Protein AF-A0A3B9PMI1-F1 (afdb_monomer)

pLDDT: mean 77.05, std 22.4, range [35.44, 96.44]

Sequence (73 aa):
MTKTSNAATLATLLAALPFAGSVHAEDSPFTANVGLVSDYAYRGYSQTDERPALQGGFDYAHESGLYAGVWGS

Secondary structure (DSSP, 8-state):
-----TTSSSTTSSTT----------S-SEEEEEEEES--EETTEESSTTS-EEEEEEEEE-TTS-EEEEEE-

Structure (mmCIF, N/CA/C/O backbone):
data_AF-A0A3B9PMI1-F1
#
_entry.id   AF-A0A3B9PMI1-F1
#
loop_
_atom_site.group_PDB
_atom_site.id
_atom_site.type_symbol
_atom_site.label_atom_id
_atom_site.label_alt_id
_atom_site.label_comp_id
_atom_site.label_asym_id
_a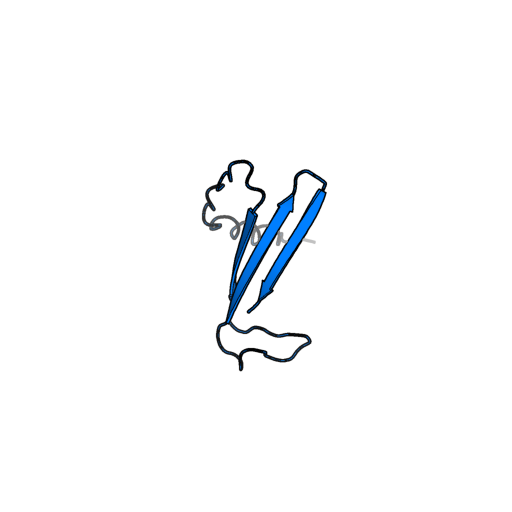tom_site.label_entity_id
_atom_site.label_seq_id
_atom_site.pdbx_PDB_ins_code
_atom_site.Cartn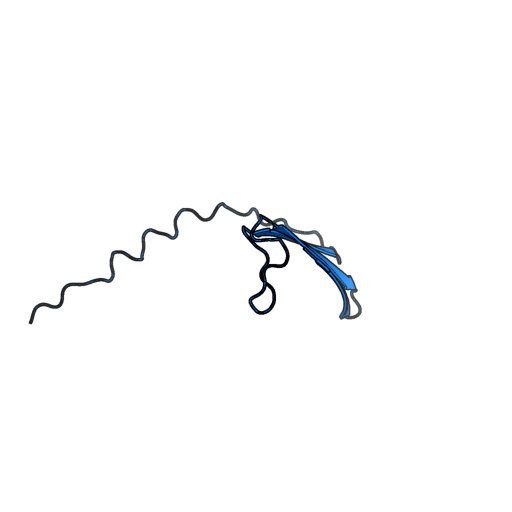_x
_atom_site.Cartn_y
_atom_site.Cartn_z
_atom_site.occupancy
_atom_site.B_iso_or_equiv
_atom_site.auth_seq_id
_atom_site.auth_comp_id
_atom_site.auth_asym_id
_atom_site.auth_atom_id
_atom_site.pdbx_PDB_model_num
ATOM 1 N N . MET A 1 1 ? -51.449 12.442 -19.289 1.00 38.78 1 MET A N 1
ATOM 2 C CA . MET A 1 1 ? -50.166 11.721 -19.130 1.00 38.78 1 MET A CA 1
ATOM 3 C C . MET A 1 1 ? -49.033 12.721 -19.305 1.00 38.78 1 MET A C 1
ATOM 5 O O . MET A 1 1 ? -48.602 12.962 -20.420 1.00 38.78 1 MET A O 1
ATOM 9 N N . THR A 1 2 ? -48.605 13.359 -18.221 1.00 35.44 2 THR A N 1
ATOM 10 C CA . THR A 1 2 ? -47.496 14.325 -18.194 1.00 35.44 2 THR A CA 1
ATOM 11 C C . THR A 1 2 ? -46.379 13.708 -17.362 1.00 35.44 2 THR A C 1
ATOM 13 O O . THR A 1 2 ? -46.556 13.442 -16.178 1.00 35.44 2 THR A O 1
ATOM 16 N N . LYS A 1 3 ? -45.260 13.378 -18.010 1.00 37.47 3 LYS A N 1
ATOM 17 C CA . LYS A 1 3 ? -44.115 12.697 -17.400 1.00 37.47 3 LYS A CA 1
ATOM 18 C C . LYS A 1 3 ? -43.071 13.768 -17.083 1.00 37.47 3 LYS A C 1
ATOM 20 O O . LYS A 1 3 ? -42.440 14.291 -17.993 1.00 37.47 3 LYS A O 1
ATOM 25 N N . THR A 1 4 ? -42.981 14.165 -15.818 1.00 41.34 4 THR A N 1
ATOM 26 C CA . THR A 1 4 ? -42.029 15.173 -15.335 1.00 41.34 4 THR A CA 1
ATOM 27 C C . THR A 1 4 ? -40.620 14.589 -15.237 1.00 41.34 4 THR A C 1
ATOM 29 O O . THR A 1 4 ? -40.411 13.480 -14.746 1.00 41.34 4 THR A O 1
ATOM 32 N N . SER A 1 5 ? -39.668 15.347 -15.767 1.00 42.41 5 SER A N 1
ATOM 33 C CA . SER A 1 5 ? -38.291 14.975 -16.076 1.00 42.41 5 SER A CA 1
ATOM 34 C C . SER A 1 5 ? -37.375 15.047 -14.845 1.00 42.41 5 SER A C 1
ATOM 36 O O . SER A 1 5 ? -36.976 16.131 -14.438 1.00 42.41 5 SER A O 1
ATOM 38 N N . ASN A 1 6 ? -36.968 13.899 -14.297 1.00 46.12 6 ASN A N 1
ATOM 39 C CA . ASN A 1 6 ? -35.986 13.790 -13.198 1.00 46.12 6 ASN A CA 1
ATOM 40 C C . ASN A 1 6 ? -34.514 13.795 -13.671 1.00 46.12 6 ASN A C 1
ATOM 42 O O . ASN A 1 6 ? -33.629 13.328 -12.962 1.00 46.12 6 ASN A O 1
ATOM 46 N N . ALA A 1 7 ? -34.226 14.281 -14.880 1.00 43.53 7 ALA A N 1
ATOM 47 C CA . ALA A 1 7 ? -32.882 14.196 -15.462 1.00 43.53 7 ALA A CA 1
ATOM 48 C C . ALA A 1 7 ? -31.952 15.361 -15.067 1.00 43.53 7 ALA A C 1
ATOM 50 O O . ALA A 1 7 ? -30.746 15.274 -15.270 1.00 43.53 7 ALA A O 1
ATOM 51 N N . ALA A 1 8 ? -32.488 16.451 -14.508 1.00 43.19 8 ALA A N 1
ATOM 52 C CA . ALA A 1 8 ? -31.727 17.689 -14.320 1.00 43.19 8 ALA A CA 1
ATOM 53 C C . ALA A 1 8 ? -30.912 17.756 -13.013 1.00 43.19 8 ALA A C 1
ATOM 55 O O . ALA A 1 8 ? -30.020 18.591 -12.905 1.00 43.19 8 ALA A O 1
ATOM 56 N N . THR A 1 9 ? -31.170 16.891 -12.027 1.00 44.72 9 THR A N 1
ATOM 57 C CA . THR A 1 9 ? -30.567 17.035 -10.685 1.00 44.72 9 THR A CA 1
ATOM 58 C C . THR A 1 9 ? -29.231 16.301 -10.517 1.00 44.72 9 THR A C 1
ATOM 60 O O . THR A 1 9 ? -28.510 16.568 -9.563 1.00 44.72 9 THR A O 1
ATOM 63 N N . LEU A 1 10 ? -28.858 15.400 -11.435 1.00 43.97 10 LEU A N 1
ATOM 64 C CA . LEU A 1 10 ? -27.617 14.617 -11.314 1.00 43.97 10 LEU A CA 1
ATOM 65 C C . LEU A 1 10 ? -26.389 15.296 -11.954 1.00 43.97 10 LEU A C 1
ATOM 67 O O . LEU A 1 10 ? -25.271 14.817 -11.798 1.00 43.97 10 LEU A O 1
ATOM 71 N N . ALA A 1 11 ? -26.580 16.407 -12.672 1.00 45.31 11 ALA A N 1
ATOM 72 C CA . ALA A 1 11 ? -25.530 17.039 -13.474 1.00 45.31 11 ALA A CA 1
ATOM 73 C C . ALA A 1 11 ? -24.611 17.998 -12.688 1.00 45.31 11 ALA A C 1
ATOM 75 O O . ALA A 1 11 ? -23.575 18.408 -13.204 1.00 45.31 11 ALA A O 1
ATOM 76 N N . THR A 1 12 ? -24.950 18.359 -11.446 1.00 50.72 12 THR A N 1
ATOM 77 C CA . THR A 1 12 ? -24.271 19.455 -10.726 1.00 50.72 12 THR A CA 1
ATOM 78 C C . THR A 1 12 ? -23.144 19.021 -9.780 1.00 50.72 12 THR A C 1
ATOM 80 O O . THR A 1 12 ? -22.496 19.884 -9.197 1.00 50.72 12 THR A O 1
ATOM 83 N N . LEU A 1 13 ? -22.859 17.720 -9.624 1.00 48.56 13 LEU A N 1
ATOM 84 C CA . LEU A 1 13 ? -21.829 17.242 -8.678 1.00 48.56 13 LEU A CA 1
ATOM 85 C C . LEU A 1 13 ? -20.438 17.014 -9.304 1.00 48.56 13 LEU A C 1
ATOM 87 O O . LEU A 1 13 ? -19.517 16.593 -8.614 1.00 48.56 13 LEU A O 1
ATOM 91 N N . LEU A 1 14 ? -20.242 17.304 -10.594 1.00 50.03 14 LEU A N 1
ATOM 92 C CA . LEU A 1 14 ? -18.961 17.035 -11.268 1.00 50.03 14 LEU A CA 1
ATOM 93 C C . LEU A 1 14 ? -17.951 18.200 -11.205 1.00 50.03 14 LEU A C 1
ATOM 95 O O . LEU A 1 14 ? -16.842 18.078 -11.714 1.00 50.03 14 LEU A O 1
ATOM 99 N N . ALA A 1 15 ? -18.311 19.334 -10.593 1.00 49.91 15 ALA A N 1
ATOM 100 C CA . ALA A 1 15 ? -17.539 20.580 -10.684 1.00 49.91 15 ALA A CA 1
ATOM 101 C C . ALA A 1 15 ? -16.475 20.791 -9.584 1.00 49.91 15 ALA A C 1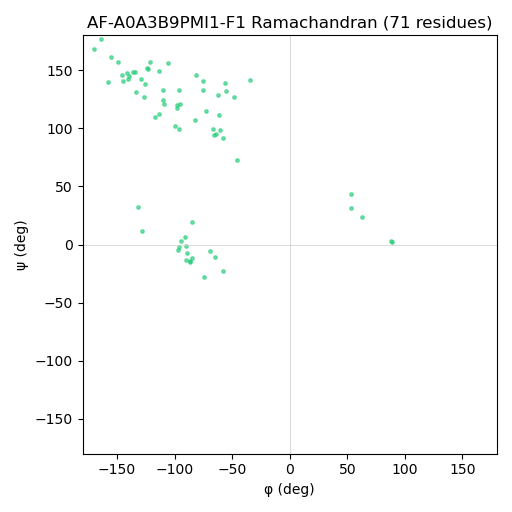
ATOM 103 O O . ALA A 1 15 ? -15.879 21.862 -9.525 1.00 49.91 15 ALA A O 1
ATOM 104 N N . ALA A 1 16 ? -16.223 19.808 -8.714 1.00 50.38 16 ALA A N 1
AT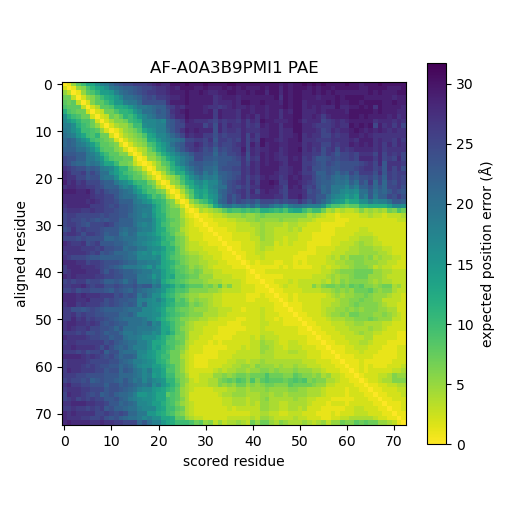OM 105 C CA . ALA A 1 16 ? -15.284 19.953 -7.593 1.00 50.38 16 ALA A CA 1
ATOM 106 C C . ALA A 1 16 ? -14.289 18.788 -7.466 1.00 50.38 16 ALA A C 1
ATOM 108 O O . ALA A 1 16 ? -13.881 18.439 -6.360 1.00 50.38 16 ALA A O 1
ATOM 109 N N . LEU A 1 17 ? -13.883 18.179 -8.583 1.00 55.94 17 LEU A N 1
ATOM 110 C CA . LEU A 1 17 ? -12.684 17.343 -8.569 1.00 55.94 17 LEU A CA 1
ATOM 111 C C . LEU A 1 17 ? -11.478 18.289 -8.476 1.00 55.94 17 LEU A C 1
ATOM 113 O O . LEU A 1 17 ? -11.285 19.084 -9.402 1.00 55.94 17 LEU A O 1
ATOM 117 N N . PRO A 1 18 ? -10.689 18.27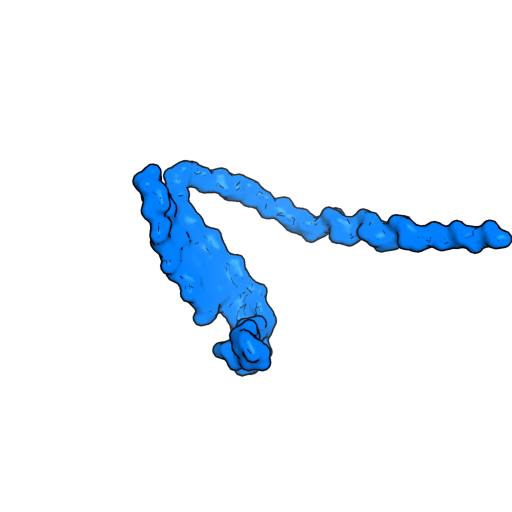5 -7.382 1.00 54.75 18 PRO A N 1
ATOM 118 C CA . PRO A 1 18 ? -9.446 19.023 -7.353 1.00 54.75 18 PRO A CA 1
ATOM 119 C C . PRO A 1 18 ? -8.617 18.573 -8.551 1.00 54.75 18 PRO A C 1
ATOM 121 O O . PRO A 1 18 ? -8.501 17.379 -8.826 1.00 54.75 18 PRO A O 1
ATOM 124 N N . PHE A 1 19 ? -8.098 19.550 -9.285 1.00 53.28 19 PHE A N 1
ATOM 125 C CA . PHE 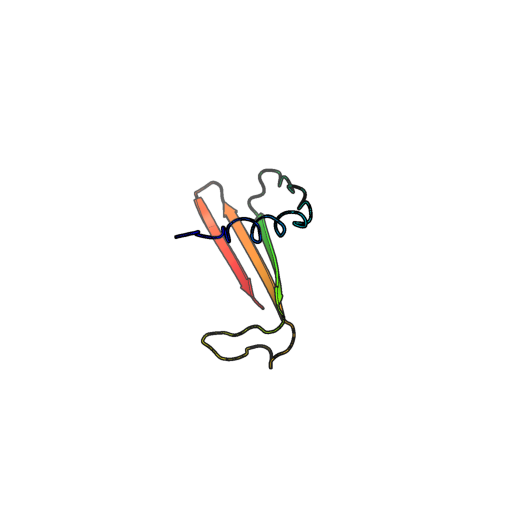A 1 19 ? -7.170 19.349 -10.384 1.00 53.28 19 PHE A CA 1
ATOM 126 C C . PHE A 1 19 ? -5.951 18.609 -9.815 1.00 53.28 19 PHE A C 1
ATOM 128 O O . PHE A 1 19 ? -5.039 19.222 -9.261 1.00 53.28 19 PHE A O 1
ATOM 135 N N . ALA A 1 20 ? -5.968 17.278 -9.865 1.00 54.06 20 ALA A N 1
ATOM 136 C CA . ALA A 1 20 ? -4.788 16.475 -9.627 1.00 54.06 20 ALA A CA 1
ATOM 137 C C . ALA A 1 20 ? -3.869 16.791 -10.802 1.00 54.06 20 ALA A C 1
ATOM 139 O O . ALA A 1 20 ? -4.101 16.324 -11.917 1.00 54.06 20 ALA A O 1
ATOM 140 N N . GLY A 1 21 ? -2.899 17.682 -10.582 1.00 51.03 21 GLY A N 1
ATOM 141 C CA . GLY A 1 21 ? -1.842 17.911 -11.552 1.00 51.03 21 GLY A CA 1
ATOM 142 C C . GLY A 1 21 ? -1.296 16.553 -11.968 1.00 51.03 21 GLY A C 1
ATOM 143 O O . GLY A 1 21 ? -0.988 15.723 -11.112 1.00 51.03 21 GLY A O 1
ATOM 144 N N . SER A 1 22 ? -1.249 16.300 -13.272 1.00 51.75 22 SER A N 1
ATOM 145 C CA . SER A 1 22 ? -0.569 15.136 -13.811 1.00 51.75 22 SER A CA 1
ATOM 146 C C . SER A 1 22 ? 0.896 15.252 -13.410 1.00 51.75 22 SER A C 1
ATOM 148 O O . SER A 1 22 ? 1.665 15.998 -14.015 1.0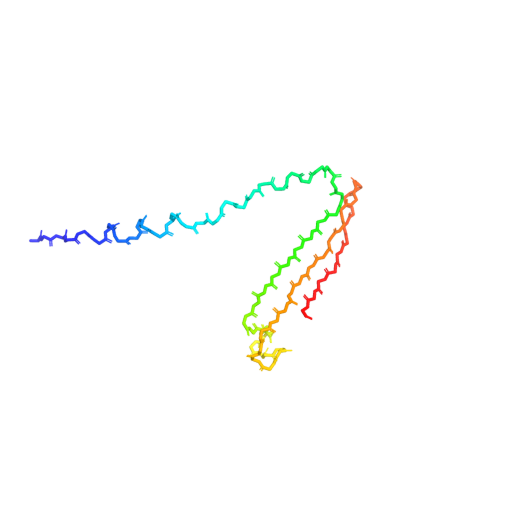0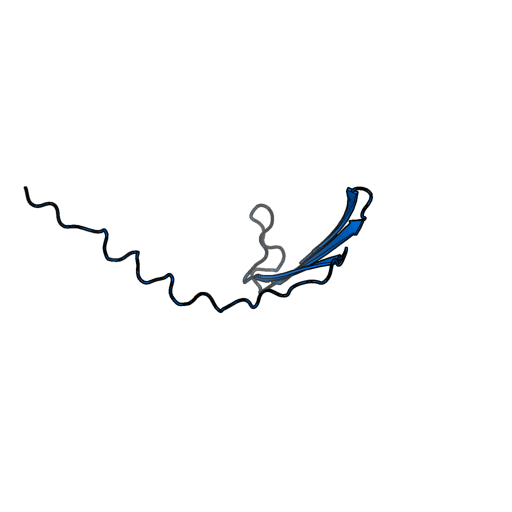 51.75 22 SER A O 1
ATOM 150 N N . VAL A 1 23 ? 1.273 14.555 -12.337 1.00 49.69 23 VAL A N 1
ATOM 151 C CA . VAL A 1 23 ? 2.671 14.258 -12.045 1.00 49.69 23 VAL A CA 1
ATOM 152 C C . VAL A 1 23 ? 3.116 13.373 -13.197 1.00 49.69 23 VAL A C 1
ATOM 154 O O . VAL A 1 23 ? 2.844 12.175 -13.222 1.00 49.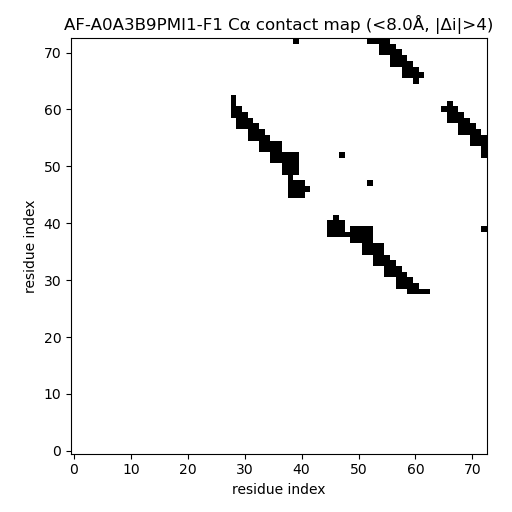69 23 VAL A O 1
ATOM 157 N N . HIS A 1 24 ? 3.712 13.994 -14.211 1.00 47.44 24 HIS A N 1
ATOM 158 C CA . HIS A 1 24 ? 4.481 13.279 -15.208 1.00 47.44 24 HIS A CA 1
ATOM 159 C C . HIS A 1 24 ? 5.687 12.717 -14.468 1.00 47.44 24 HIS A C 1
ATOM 161 O O . HIS A 1 24 ? 6.670 13.415 -14.241 1.00 47.44 24 HIS A O 1
ATOM 167 N N . ALA A 1 25 ? 5.566 11.473 -14.011 1.00 53.28 25 ALA A N 1
ATOM 168 C CA . ALA A 1 25 ? 6.741 10.686 -13.728 1.00 53.28 25 ALA A CA 1
ATOM 169 C C . ALA A 1 25 ? 7.483 10.557 -15.066 1.00 53.28 25 ALA A C 1
ATOM 171 O O . ALA A 1 25 ? 6.978 9.929 -15.996 1.00 53.28 25 ALA A O 1
ATOM 172 N N . GLU A 1 26 ? 8.654 11.193 -15.168 1.00 55.06 26 GLU A N 1
ATOM 173 C CA . GLU A 1 26 ? 9.788 10.677 -15.954 1.00 55.06 26 GLU A CA 1
ATOM 174 C C . GLU A 1 26 ? 9.770 9.140 -15.857 1.00 55.06 26 GLU A C 1
ATOM 176 O O . GLU A 1 26 ? 9.448 8.697 -14.758 1.00 55.06 26 GLU A O 1
ATOM 181 N N . ASP A 1 27 ? 10.085 8.368 -16.916 1.00 71.50 27 ASP A N 1
ATOM 182 C CA . ASP A 1 27 ? 10.030 6.881 -16.996 1.00 71.50 27 ASP A CA 1
ATOM 183 C C . ASP A 1 27 ? 10.648 6.172 -15.771 1.00 71.50 27 ASP A C 1
ATOM 185 O O . ASP A 1 27 ? 11.746 5.615 -15.782 1.00 71.50 27 ASP A O 1
ATOM 189 N N . SER A 1 28 ? 9.934 6.236 -14.659 1.00 81.12 28 SER A N 1
ATOM 190 C CA . SER A 1 28 ? 10.374 5.813 -13.356 1.00 81.12 28 SER A CA 1
ATOM 191 C C . SER A 1 28 ? 9.846 4.410 -13.244 1.00 81.12 28 SER A C 1
ATOM 193 O O . SER A 1 28 ? 8.628 4.212 -13.286 1.00 81.12 28 SER A O 1
ATOM 195 N N . PRO A 1 29 ? 10.725 3.425 -13.041 1.00 89.19 29 PRO A N 1
ATOM 196 C CA . PRO A 1 29 ? 10.263 2.079 -12.783 1.00 89.19 29 PRO A CA 1
ATOM 197 C C . PRO A 1 29 ? 9.501 2.013 -11.450 1.00 89.19 29 PRO A C 1
ATOM 199 O O . PRO A 1 29 ? 8.871 1.004 -11.178 1.00 89.19 29 PRO A O 1
ATOM 202 N N . PHE A 1 30 ? 9.537 3.061 -10.615 1.00 92.44 30 PHE A N 1
ATOM 203 C CA . PHE A 1 30 ? 8.818 3.125 -9.348 1.00 92.44 30 PHE A CA 1
ATOM 204 C C . PHE A 1 30 ? 7.480 3.857 -9.456 1.00 92.44 30 PHE A C 1
ATOM 206 O O . PHE A 1 30 ? 7.432 4.996 -9.931 1.00 92.44 30 PHE A O 1
ATOM 213 N N . THR A 1 31 ? 6.434 3.250 -8.895 1.00 92.94 31 THR A N 1
ATOM 214 C CA . THR A 1 31 ? 5.134 3.885 -8.637 1.00 92.94 31 THR A CA 1
ATOM 215 C C . THR A 1 31 ? 4.775 3.788 -7.159 1.00 92.94 31 THR A C 1
ATOM 217 O O . THR A 1 31 ? 5.196 2.864 -6.466 1.00 92.94 31 THR A O 1
ATOM 220 N N . ALA A 1 32 ? 4.013 4.758 -6.656 1.00 93.44 32 ALA A N 1
ATOM 221 C CA . ALA A 1 32 ? 3.595 4.791 -5.261 1.00 93.44 32 ALA A CA 1
ATOM 222 C C . ALA A 1 32 ? 2.159 5.295 -5.125 1.00 93.44 32 ALA A C 1
ATOM 224 O O . ALA A 1 32 ? 1.716 6.160 -5.885 1.00 93.44 32 ALA A O 1
ATOM 225 N N . ASN A 1 33 ? 1.452 4.791 -4.119 1.00 92.00 33 ASN A N 1
ATOM 226 C CA . ASN A 1 33 ? 0.107 5.227 -3.770 1.00 92.00 33 ASN A CA 1
ATOM 227 C C . ASN A 1 33 ? -0.019 5.432 -2.261 1.00 92.00 33 ASN A C 1
ATOM 229 O O . ASN A 1 33 ? 0.599 4.729 -1.465 1.00 92.00 33 ASN A O 1
ATOM 233 N N . VAL A 1 34 ? -0.863 6.385 -1.872 1.00 95.31 34 VAL A N 1
ATOM 234 C CA . VAL A 1 34 ? -1.202 6.657 -0.475 1.00 95.31 34 VAL A CA 1
ATOM 235 C C . VAL A 1 34 ? -2.690 6.970 -0.363 1.00 95.31 34 VAL A C 1
ATOM 237 O O . VAL A 1 34 ? -3.270 7.602 -1.245 1.00 95.31 34 VAL A O 1
ATOM 240 N N . GLY A 1 35 ? -3.316 6.513 0.712 1.00 93.75 35 GLY A N 1
ATOM 241 C CA . GLY A 1 35 ? -4.721 6.733 1.009 1.00 93.75 35 GLY A CA 1
ATOM 242 C C . GLY A 1 35 ? -4.934 6.893 2.506 1.00 93.75 35 GLY A C 1
ATOM 243 O O . GLY A 1 35 ? -4.326 6.194 3.307 1.00 93.75 35 GLY A O 1
ATOM 244 N N . LEU A 1 36 ? -5.819 7.809 2.882 1.00 96.00 36 LEU A N 1
ATOM 245 C CA . LEU A 1 36 ? -6.293 7.959 4.252 1.00 96.00 36 LEU A CA 1
ATOM 246 C C . LEU A 1 36 ? -7.751 7.511 4.291 1.00 96.00 36 LEU A C 1
ATOM 248 O O . LEU A 1 36 ? -8.573 8.022 3.530 1.00 96.00 36 LEU A O 1
ATOM 252 N N . VAL A 1 37 ? -8.067 6.557 5.158 1.00 93.62 37 VAL A N 1
ATOM 253 C CA . VAL A 1 37 ? -9.428 6.037 5.336 1.00 93.62 37 VAL A CA 1
ATOM 254 C C . VAL A 1 37 ? -9.884 6.233 6.773 1.00 93.62 37 VAL A C 1
ATOM 256 O O . VAL A 1 37 ? -9.058 6.364 7.671 1.00 93.62 37 VAL A O 1
ATOM 259 N N . SER A 1 38 ? -11.197 6.268 6.998 1.00 95.69 38 SER A N 1
ATOM 260 C CA . SER A 1 38 ? -11.764 6.406 8.347 1.00 95.69 38 SER A CA 1
ATOM 261 C C . SER A 1 38 ? -11.657 5.131 9.183 1.00 95.69 38 SER A C 1
ATOM 263 O O . SER A 1 38 ? -11.586 5.240 10.398 1.00 95.69 38 SER A O 1
ATOM 265 N N . ASP A 1 39 ? -11.644 3.965 8.538 1.00 95.00 39 ASP A N 1
ATOM 266 C CA . ASP A 1 39 ? -11.415 2.651 9.142 1.00 95.00 39 ASP A CA 1
ATOM 267 C C . ASP A 1 39 ? -10.934 1.682 8.051 1.00 95.00 39 ASP A C 1
ATOM 269 O O . ASP A 1 39 ? -11.434 1.722 6.919 1.00 95.00 39 ASP A O 1
ATOM 273 N N . TYR A 1 40 ? -9.960 0.828 8.365 1.00 94.44 40 TYR A N 1
ATOM 274 C CA . TYR A 1 40 ? -9.508 -0.235 7.476 1.00 94.44 40 TYR A CA 1
ATOM 275 C C . TYR A 1 40 ? -10.209 -1.550 7.829 1.00 94.44 40 TYR A C 1
ATOM 277 O O . TYR A 1 40 ? -9.801 -2.263 8.739 1.00 94.44 40 TYR A O 1
ATOM 285 N N . ALA A 1 41 ? -11.255 -1.905 7.080 1.00 94.19 41 ALA A N 1
ATOM 286 C CA . ALA A 1 41 ? -11.981 -3.157 7.279 1.00 94.19 41 ALA A CA 1
ATOM 287 C C . ALA A 1 41 ? -11.513 -4.253 6.304 1.00 94.19 41 ALA A C 1
ATOM 289 O O . ALA A 1 41 ? -11.666 -4.130 5.086 1.00 94.19 41 ALA A O 1
ATOM 290 N N . TYR A 1 42 ? -11.017 -5.373 6.830 1.00 92.38 42 TYR A N 1
ATOM 291 C CA . TYR A 1 42 ? -10.655 -6.557 6.055 1.00 92.38 42 TYR A CA 1
ATOM 292 C C . TYR A 1 42 ? -11.646 -7.692 6.312 1.00 92.38 42 TYR A C 1
ATOM 294 O O . TYR A 1 42 ? -11.829 -8.144 7.439 1.00 92.38 42 TYR A O 1
ATOM 302 N N . ARG A 1 43 ? -12.308 -8.175 5.250 1.00 94.81 43 ARG A N 1
ATOM 303 C CA . ARG A 1 43 ? -13.316 -9.259 5.327 1.00 94.81 43 ARG A CA 1
ATOM 304 C C . ARG A 1 43 ? -14.432 -8.998 6.358 1.00 94.81 43 ARG A C 1
ATOM 306 O O . ARG A 1 43 ? -14.981 -9.937 6.922 1.00 94.81 43 ARG A O 1
ATOM 313 N N . GLY A 1 44 ? -14.779 -7.730 6.577 1.00 94.50 44 GLY A N 1
ATOM 314 C CA . GLY A 1 44 ? -15.823 -7.321 7.519 1.00 94.50 44 GLY A CA 1
ATOM 315 C C . GLY A 1 44 ? -15.352 -7.094 8.959 1.00 94.50 44 GLY A C 1
ATOM 316 O O . GLY A 1 44 ? -16.188 -6.775 9.797 1.00 94.50 44 GLY A O 1
ATOM 317 N N . TYR A 1 45 ? -14.052 -7.218 9.243 1.00 94.44 45 TYR A N 1
ATOM 318 C CA . TYR A 1 45 ? -13.465 -6.877 10.539 1.00 94.44 45 TYR A CA 1
ATOM 319 C C . TYR A 1 45 ? -12.591 -5.637 10.424 1.00 94.44 45 TYR A C 1
ATOM 321 O O . TYR A 1 45 ? -11.769 -5.537 9.514 1.00 94.44 45 TYR A O 1
ATOM 329 N N . SER A 1 46 ? -12.778 -4.709 11.355 1.00 96.12 46 SER A N 1
ATOM 330 C CA . SER A 1 46 ? -11.904 -3.558 11.534 1.00 96.12 46 SER A CA 1
ATOM 331 C C . SER A 1 46 ? -10.495 -4.026 11.910 1.00 96.12 46 SER A C 1
ATOM 333 O O . SER A 1 46 ? -10.308 -4.834 12.819 1.00 96.12 46 SER A O 1
ATOM 335 N N . GLN A 1 47 ? -9.501 -3.528 11.178 1.00 94.50 47 GLN A N 1
ATOM 336 C CA . GLN A 1 47 ? -8.073 -3.752 11.411 1.00 94.50 47 GLN A CA 1
ATOM 337 C C . GLN A 1 47 ? -7.440 -2.599 12.201 1.00 94.50 47 GLN A C 1
ATOM 339 O O . GLN A 1 47 ? -6.257 -2.660 12.535 1.00 94.50 47 GLN A O 1
ATOM 344 N N . THR A 1 48 ? -8.218 -1.549 12.472 1.00 95.50 48 THR A N 1
ATOM 345 C CA . THR A 1 48 ? -7.765 -0.282 13.061 1.00 95.50 48 THR A CA 1
ATOM 346 C C . THR A 1 48 ? -8.585 0.157 14.277 1.00 95.50 48 THR A C 1
ATOM 348 O O . THR A 1 48 ? -8.425 1.279 14.756 1.00 95.50 48 THR A O 1
ATOM 351 N N . ASP A 1 49 ? -9.428 -0.724 14.818 1.00 95.12 49 ASP A N 1
ATOM 352 C CA . ASP A 1 49 ? -10.377 -0.435 15.904 1.00 95.12 49 ASP A CA 1
ATOM 353 C C . ASP A 1 49 ? -11.281 0.771 15.585 1.00 95.12 49 ASP A C 1
ATOM 355 O O . ASP A 1 49 ? -11.443 1.675 16.406 1.00 95.12 49 ASP A O 1
ATOM 359 N N . GLU A 1 50 ? -11.801 0.841 14.350 1.00 95.56 50 GLU A N 1
ATOM 360 C CA . GLU A 1 50 ? -12.706 1.902 13.894 1.00 95.56 50 GLU A CA 1
ATOM 361 C C . GLU A 1 50 ? -12.064 3.302 13.921 1.00 95.56 50 GLU A C 1
ATOM 363 O O . GLU A 1 50 ? -12.749 4.328 13.994 1.00 95.56 50 GLU A O 1
ATOM 368 N N . ARG A 1 51 ? -10.727 3.356 13.862 1.00 96.00 51 ARG A N 1
ATOM 369 C CA . ARG A 1 51 ? -9.941 4.592 13.799 1.00 96.00 51 ARG A CA 1
ATOM 370 C C . ARG A 1 51 ? -9.377 4.825 12.398 1.00 96.00 51 ARG A C 1
ATOM 372 O O . ARG A 1 51 ? -9.149 3.866 11.661 1.00 96.00 51 ARG A O 1
ATOM 379 N N . PRO A 1 52 ? -9.064 6.090 12.052 1.00 96.06 52 PRO A N 1
ATOM 380 C CA . PRO A 1 52 ? -8.454 6.407 10.772 1.00 96.06 52 PRO A CA 1
ATOM 381 C C . PRO A 1 52 ? -7.152 5.644 10.525 1.00 96.06 52 PRO A C 1
ATOM 383 O O . PRO A 1 52 ? -6.309 5.543 11.418 1.00 96.06 52 PRO A O 1
ATOM 386 N N . ALA A 1 53 ? -6.974 5.175 9.291 1.00 95.62 53 ALA A N 1
ATOM 387 C CA . ALA A 1 53 ? -5.832 4.374 8.867 1.00 95.62 53 ALA A CA 1
ATOM 388 C C . ALA A 1 53 ? -5.140 4.997 7.653 1.00 95.62 53 ALA A C 1
ATOM 390 O O . ALA A 1 53 ? -5.799 5.457 6.712 1.00 95.62 53 ALA A O 1
ATOM 391 N N . LEU A 1 54 ? -3.807 4.995 7.671 1.00 95.62 54 LEU A N 1
ATOM 392 C CA . LEU A 1 54 ? -2.982 5.424 6.549 1.00 95.62 54 LEU A CA 1
ATOM 393 C C . LEU A 1 54 ? -2.538 4.190 5.771 1.00 95.62 54 LEU A C 1
ATOM 395 O O . LEU A 1 54 ? -1.802 3.362 6.287 1.00 95.62 54 LEU A O 1
ATOM 399 N N . GLN A 1 55 ? -2.952 4.101 4.517 1.00 95.56 55 GLN A N 1
ATOM 400 C CA . GLN A 1 55 ? -2.644 2.985 3.636 1.00 95.56 55 GLN A CA 1
ATOM 401 C C . GLN A 1 55 ? -1.752 3.447 2.499 1.00 95.56 55 GLN A C 1
ATOM 403 O O . GLN A 1 55 ? -1.856 4.582 2.033 1.00 95.56 55 GLN A O 1
ATOM 408 N N . GLY A 1 56 ? -0.902 2.561 2.007 1.00 95.44 56 GLY A N 1
ATOM 409 C CA . GLY A 1 56 ? -0.047 2.889 0.883 1.00 95.44 56 GLY A CA 1
ATOM 410 C C . GLY A 1 56 ? 0.672 1.693 0.301 1.00 95.44 56 GLY A C 1
ATOM 411 O O . GLY A 1 56 ? 0.680 0.598 0.864 1.00 95.44 56 GLY A O 1
ATOM 412 N N . GLY A 1 57 ? 1.263 1.928 -0.859 1.00 95.62 57 GLY A N 1
ATOM 413 C CA . GLY A 1 57 ? 2.018 0.931 -1.589 1.00 95.62 57 GLY A CA 1
ATOM 414 C C . GLY A 1 57 ? 3.141 1.554 -2.397 1.00 95.62 57 GLY A C 1
ATOM 415 O O . GLY A 1 57 ? 3.121 2.746 -2.714 1.00 95.62 57 GLY A O 1
ATOM 416 N N . PHE A 1 58 ? 4.127 0.715 -2.684 1.00 95.81 58 PHE A N 1
ATOM 417 C CA . PHE A 1 58 ? 5.235 1.005 -3.577 1.00 95.81 58 PHE A CA 1
ATOM 418 C C . PHE A 1 58 ? 5.418 -0.179 -4.511 1.00 95.81 58 PHE A C 1
ATOM 420 O O . PHE A 1 58 ? 5.533 -1.315 -4.049 1.00 95.81 58 PHE A O 1
ATOM 427 N N . ASP A 1 59 ? 5.517 0.106 -5.801 1.00 95.69 59 ASP A N 1
ATOM 428 C CA . ASP A 1 59 ? 5.750 -0.887 -6.839 1.00 95.69 59 ASP A CA 1
ATOM 429 C C . ASP A 1 59 ? 6.988 -0.521 -7.656 1.00 95.69 59 ASP A C 1
ATOM 431 O O . ASP A 1 59 ? 7.342 0.650 -7.801 1.00 95.69 59 ASP A O 1
ATOM 435 N N . TYR A 1 60 ? 7.638 -1.550 -8.191 1.00 93.94 60 TYR A N 1
ATOM 436 C CA . TYR A 1 60 ? 8.761 -1.480 -9.111 1.00 93.94 60 TYR A CA 1
ATOM 437 C C . TYR A 1 60 ? 8.457 -2.310 -10.360 1.00 93.94 60 TYR A C 1
ATOM 439 O O . TYR A 1 60 ? 8.154 -3.500 -10.253 1.00 93.94 60 TYR A O 1
ATOM 447 N N . ALA A 1 61 ? 8.584 -1.703 -11.536 1.00 94.44 61 ALA A N 1
ATOM 448 C CA . ALA A 1 61 ? 8.427 -2.314 -12.845 1.00 94.44 61 ALA A CA 1
ATOM 449 C C . ALA A 1 61 ? 9.757 -2.253 -13.609 1.00 94.44 61 ALA A C 1
ATOM 451 O O . ALA A 1 61 ? 10.208 -1.190 -14.028 1.00 94.44 61 ALA A O 1
ATOM 452 N N . HIS A 1 62 ? 10.395 -3.406 -13.790 1.00 92.19 62 HIS A N 1
ATOM 453 C CA . HIS A 1 62 ? 11.616 -3.534 -14.578 1.00 92.19 62 HIS A CA 1
ATOM 454 C C . HIS A 1 62 ? 11.282 -3.627 -16.075 1.00 92.19 62 HIS A C 1
ATOM 456 O O . HIS A 1 62 ? 10.310 -4.278 -16.460 1.00 92.19 62 HIS A O 1
ATOM 462 N N . GLU A 1 63 ? 12.136 -3.076 -16.940 1.00 89.31 63 GLU A N 1
ATOM 463 C CA . GLU A 1 63 ? 11.957 -3.080 -18.406 1.00 89.31 63 GLU A CA 1
ATOM 464 C C . GLU A 1 63 ? 11.844 -4.489 -19.015 1.00 89.31 63 GLU A C 1
ATOM 466 O O . GLU A 1 63 ? 11.250 -4.676 -20.074 1.00 89.31 63 GLU A O 1
ATOM 471 N N . SER A 1 64 ? 12.365 -5.512 -18.328 1.00 91.75 64 SER A N 1
ATOM 472 C CA . SER A 1 64 ? 12.200 -6.918 -18.729 1.00 91.75 64 SER A CA 1
ATOM 473 C C . SER A 1 64 ? 10.769 -7.453 -18.572 1.00 91.75 64 SER A C 1
ATOM 475 O O . SER A 1 64 ? 10.517 -8.602 -18.934 1.00 91.75 64 SER A O 1
ATOM 477 N N . GLY A 1 65 ? 9.853 -6.669 -17.993 1.00 90.12 65 GLY A N 1
ATOM 478 C CA . GLY A 1 65 ? 8.480 -7.064 -17.667 1.00 90.12 65 GLY A CA 1
ATOM 479 C C . GLY A 1 65 ? 8.314 -7.705 -16.284 1.00 90.12 65 GLY A C 1
ATOM 480 O O . GLY A 1 65 ? 7.210 -8.112 -15.929 1.00 90.12 65 GLY A O 1
ATOM 481 N N . LEU A 1 66 ? 9.387 -7.805 -15.490 1.00 93.75 66 LEU A N 1
ATOM 482 C CA . LEU A 1 66 ? 9.296 -8.216 -14.087 1.00 93.75 66 LEU A CA 1
ATOM 483 C C . LEU A 1 66 ? 8.756 -7.066 -13.235 1.00 93.75 66 LEU A C 1
ATOM 485 O O . LEU A 1 66 ? 9.164 -5.922 -13.413 1.00 93.75 66 LEU A O 1
ATOM 489 N N . TYR A 1 67 ? 7.896 -7.382 -12.270 1.00 93.56 67 TYR A N 1
ATOM 490 C CA . TYR A 1 67 ? 7.366 -6.405 -11.327 1.00 93.56 67 TYR A CA 1
ATOM 491 C C . TYR A 1 67 ? 7.368 -6.956 -9.900 1.00 93.56 67 TYR A C 1
ATOM 493 O O . TYR A 1 67 ? 7.214 -8.160 -9.681 1.00 93.56 67 TYR A O 1
ATOM 501 N N . ALA A 1 68 ? 7.554 -6.070 -8.929 1.00 96.25 68 ALA A N 1
ATOM 502 C CA . ALA A 1 68 ? 7.485 -6.383 -7.508 1.00 96.25 68 ALA A CA 1
ATOM 503 C C . ALA A 1 68 ? 6.906 -5.188 -6.753 1.00 96.25 68 ALA A C 1
ATOM 505 O O . ALA A 1 68 ? 7.170 -4.049 -7.120 1.00 96.25 68 ALA A O 1
ATOM 506 N N . GLY A 1 69 ? 6.151 -5.440 -5.689 1.00 95.56 69 GLY A N 1
ATOM 507 C CA . GLY A 1 69 ? 5.539 -4.374 -4.909 1.00 95.56 69 GLY A CA 1
ATOM 508 C C . GLY A 1 69 ? 5.247 -4.786 -3.477 1.00 95.56 69 GLY A C 1
ATOM 509 O O . GLY A 1 69 ? 5.217 -5.975 -3.143 1.00 95.56 69 GLY A O 1
ATOM 510 N N . VAL A 1 70 ? 5.057 -3.781 -2.630 1.00 96.44 70 VAL A N 1
ATOM 511 C CA . VAL A 1 70 ? 4.661 -3.920 -1.228 1.00 96.44 70 VAL A CA 1
ATOM 512 C C . VAL A 1 70 ? 3.468 -3.021 -0.952 1.00 96.44 70 VAL A C 1
ATOM 514 O O . VAL A 1 70 ? 3.392 -1.902 -1.453 1.00 96.44 70 VAL A O 1
ATOM 517 N N . TRP A 1 71 ? 2.544 -3.508 -0.130 1.00 95.38 71 TRP A N 1
ATOM 518 C CA . TRP A 1 71 ? 1.346 -2.774 0.255 1.00 95.38 71 TRP A CA 1
ATOM 519 C C . TRP A 1 71 ? 1.043 -2.975 1.738 1.00 95.38 71 TRP A C 1
ATOM 521 O O . TRP A 1 71 ? 1.272 -4.065 2.272 1.00 95.38 71 TRP A O 1
ATOM 531 N N . GLY A 1 72 ? 0.520 -1.936 2.390 1.00 91.75 72 GLY A N 1
ATOM 532 C CA . GLY A 1 72 ? 0.164 -1.986 3.803 1.00 91.75 72 GLY A CA 1
ATOM 533 C C . GLY A 1 72 ? -0.758 -0.864 4.275 1.00 91.75 72 GLY A C 1
ATOM 534 O O . GLY A 1 72 ? -1.112 0.049 3.524 1.00 91.75 72 GLY A O 1
ATOM 535 N N . SER A 1 73 ? -1.122 -0.984 5.553 1.00 87.06 73 SER A N 1
ATOM 536 C CA . SER A 1 73 ? -2.005 -0.117 6.336 1.00 87.06 73 SER A CA 1
ATOM 537 C C . SER A 1 73 ? -1.444 0.087 7.737 1.00 87.06 73 SER A C 1
ATOM 539 O O . SER A 1 73 ? -0.686 -0.801 8.189 1.00 87.06 73 SER A O 1
#

Radius of gyration: 20.4 Å; Cα contacts (8 Å, |Δi|>4): 84; chains: 1; bounding box: 62×30×35 Å

Foldseek 3Di:
DDDDDPPPPPPPPPPDDPPPPPPPPDPFQKDKDKDKDQFDDDPRDTPPVSHIDIWMKMKGADPVRDIDMDIDD

Mean predicted aligned error: 13.86 Å

Solvent-accessible surface area (backbone atoms only — not comparable to full-atom values): 4891 Å² total; per-residue (Å²): 143,84,83,82,79,84,73,74,78,76,71,74,79,76,84,73,71,76,83,72,72,81,77,76,72,67,97,56,45,61,49,76,50,76,48,80,41,65,48,46,64,58,98,87,39,66,76,45,80,73,31,70,36,63,30,38,36,45,37,40,48,45,95,89,73,50,71,52,72,52,75,53,106

Nearest PDB structures (foldseek):
  3h7v-assembly1_A  TM=5.936E-01  e=1.116E+00  Thermosynechococcus vestitus BP-1
  3dfy-assembly1_A  TM=5.673E-01  e=1.847E+00  Thermotoga maritima MSB8
  4h83-assembly1_F  TM=6.385E-01  e=3.467E+00  marine actinobacterium PHSC20C1
  5oki-assembly2_B  TM=4.180E-01  e=3.256E+00  Saccharomyces cerevisiae S288C